Protein AF-A0A1J4TTZ3-F1 (afdb_monomer_lite)

Foldseek 3Di:
DPDPPPVVVPFQDQPLNVQCVPVNPVSSVVVVVLLVVLLVLLVCCLPPDDPVCNVVSVVLNVLSVVLNVCSNGGRDDPVSVVSVVVSVVVSVVVVVVVVVDPPPD

pLDDT: mean 80.83, std 16.26, range [39.72, 95.69]

Sequence (105 aa):
MFYQHDIYLDKAHSSILEVFATTGIIGLSIYLCIIIYVLRRLFLLAFQTDRSQQLWYKTILLVFLLFLFHSQTNVISIAEELYFWFVIGVLANENINSKHAPLRK

InterPro domains:
  IPR051533 O-antigen ligase-like [PTHR37422] (9-93)

Structure (mmCIF, N/CA/C/O backbone):
data_AF-A0A1J4TTZ3-F1
#
_entry.id   AF-A0A1J4TTZ3-F1
#
loop_
_atom_site.group_PDB
_atom_site.id
_atom_site.type_symbol
_atom_site.label_atom_id
_atom_site.label_alt_id
_atom_site.label_comp_id
_atom_site.label_asym_id
_atom_site.label_entity_id
_atom_site.label_seq_id
_atom_site.pdbx_PDB_ins_code
_atom_site.Cartn_x
_atom_site.Cartn_y
_atom_site.Cartn_z
_atom_site.occupancy
_atom_site.B_iso_or_equiv
_atom_site.auth_seq_id
_atom_site.auth_comp_id
_atom_site.auth_asym_id
_atom_site.auth_atom_id
_atom_site.pdbx_PDB_model_num
ATOM 1 N N . MET A 1 1 ? 39.789 -16.158 -15.221 1.00 49.25 1 MET A N 1
ATOM 2 C CA . MET A 1 1 ? 39.543 -15.214 -14.105 1.00 49.25 1 MET A CA 1
ATOM 3 C C . MET A 1 1 ? 38.914 -13.970 -14.724 1.00 49.25 1 MET A C 1
ATOM 5 O O . MET A 1 1 ? 39.419 -13.597 -15.770 1.00 49.25 1 MET A O 1
ATOM 9 N N . PHE A 1 2 ? 37.846 -13.403 -14.139 1.00 50.28 2 PHE A N 1
ATOM 10 C CA . PHE A 1 2 ? 37.029 -12.254 -14.623 1.00 50.28 2 PHE A CA 1
ATOM 11 C C . PHE A 1 2 ? 35.730 -12.529 -15.418 1.00 50.28 2 PHE A C 1
ATOM 13 O O . PHE A 1 2 ? 35.459 -11.843 -16.388 1.00 50.28 2 PHE A O 1
ATOM 20 N N . TYR A 1 3 ? 34.873 -13.461 -14.976 1.00 49.84 3 TYR A N 1
ATOM 21 C CA . TYR A 1 3 ? 33.453 -13.494 -15.413 1.00 49.84 3 TYR A CA 1
ATOM 22 C C . TYR A 1 3 ? 32.447 -13.701 -14.266 1.00 49.84 3 TYR A C 1
ATOM 24 O O . TYR A 1 3 ? 31.273 -13.962 -14.495 1.00 49.84 3 TYR A O 1
ATOM 32 N N . GLN A 1 4 ? 32.882 -13.594 -13.007 1.00 52.59 4 GLN A N 1
ATOM 33 C CA . GLN A 1 4 ? 31.981 -13.739 -11.853 1.00 52.59 4 GLN A CA 1
ATOM 34 C C . GLN A 1 4 ? 31.412 -12.406 -11.345 1.00 52.59 4 GLN A C 1
ATOM 36 O O . GLN A 1 4 ? 30.576 -12.422 -10.448 1.00 52.59 4 GLN A O 1
ATOM 41 N N . HIS A 1 5 ? 31.836 -11.264 -11.898 1.00 50.22 5 HIS A N 1
ATOM 42 C CA . HIS A 1 5 ? 31.400 -9.944 -11.426 1.00 50.22 5 HIS A CA 1
ATOM 43 C C . HIS A 1 5 ? 30.190 -9.382 -12.189 1.00 50.22 5 HIS A C 1
ATOM 45 O O . HIS A 1 5 ? 29.366 -8.705 -11.584 1.00 50.22 5 HIS A O 1
ATOM 51 N N . ASP A 1 6 ? 30.004 -9.748 -13.461 1.00 50.19 6 ASP A N 1
ATOM 52 C CA . ASP A 1 6 ? 28.927 -9.175 -14.288 1.00 50.19 6 ASP A CA 1
ATOM 53 C C . ASP A 1 6 ? 27.551 -9.819 -14.051 1.00 50.19 6 ASP A C 1
ATOM 55 O O . ASP A 1 6 ? 26.524 -9.217 -14.342 1.00 50.19 6 ASP A O 1
ATOM 59 N N . ILE A 1 7 ? 27.494 -11.011 -13.445 1.00 52.12 7 ILE A N 1
ATOM 60 C CA . ILE A 1 7 ? 26.221 -11.698 -13.141 1.00 52.12 7 ILE A CA 1
ATOM 61 C C . ILE A 1 7 ? 25.531 -11.088 -11.905 1.00 52.12 7 ILE A C 1
ATOM 63 O O . ILE A 1 7 ? 24.315 -11.195 -11.747 1.00 52.12 7 ILE A O 1
ATOM 67 N N . TYR A 1 8 ? 26.295 -10.442 -11.018 1.00 48.62 8 TYR A N 1
ATOM 68 C CA . TYR A 1 8 ? 25.761 -9.824 -9.799 1.00 48.62 8 TYR A CA 1
ATOM 69 C C . TYR A 1 8 ? 25.242 -8.400 -10.014 1.00 48.62 8 TYR A C 1
ATOM 71 O O . TYR A 1 8 ? 24.469 -7.919 -9.187 1.00 48.62 8 TYR A O 1
ATOM 79 N N . LEU A 1 9 ? 25.618 -7.745 -11.117 1.00 49.69 9 LEU A N 1
ATOM 80 C CA . LEU A 1 9 ? 25.152 -6.394 -11.429 1.00 49.69 9 LEU A CA 1
ATOM 81 C C . LEU A 1 9 ? 23.692 -6.368 -11.917 1.00 49.69 9 LEU A C 1
ATOM 83 O O . LEU A 1 9 ? 23.025 -5.352 -11.768 1.00 49.69 9 LEU A O 1
ATOM 87 N N . ASP A 1 10 ? 23.190 -7.485 -12.452 1.00 51.47 10 ASP A N 1
ATOM 88 C CA . ASP A 1 10 ? 21.873 -7.563 -13.104 1.00 51.47 10 ASP A CA 1
ATOM 89 C C . ASP A 1 10 ? 20.752 -8.100 -12.194 1.00 51.47 10 ASP A C 1
ATOM 91 O O . ASP A 1 10 ? 19.643 -8.382 -12.635 1.00 51.47 10 ASP A O 1
ATOM 95 N N . LYS A 1 11 ? 21.032 -8.290 -10.898 1.00 52.62 11 LYS A N 1
ATOM 96 C CA . LYS A 1 11 ? 20.040 -8.809 -9.940 1.00 52.62 11 LYS A CA 1
ATOM 97 C C . LYS A 1 11 ? 19.569 -7.778 -8.922 1.00 52.62 11 LYS A C 1
ATOM 99 O O . LYS A 1 11 ? 18.526 -7.969 -8.322 1.00 52.62 11 LYS A O 1
ATOM 104 N N . ALA A 1 12 ? 20.251 -6.655 -8.737 1.00 54.38 12 ALA A N 1
ATOM 105 C CA . ALA A 1 12 ? 19.776 -5.613 -7.826 1.00 54.38 12 ALA A CA 1
ATOM 106 C C . ALA A 1 12 ? 18.755 -4.687 -8.519 1.00 54.38 12 ALA A C 1
ATOM 108 O O . ALA A 1 12 ? 18.986 -3.487 -8.649 1.00 54.38 12 ALA A O 1
ATOM 109 N N . HIS A 1 13 ? 17.639 -5.240 -9.000 1.00 62.53 13 HIS A N 1
ATOM 110 C CA . HIS A 1 13 ? 16.548 -4.435 -9.551 1.00 62.53 13 HIS A CA 1
ATOM 111 C C . HIS A 1 13 ? 15.624 -3.994 -8.417 1.00 62.53 13 HIS A C 1
ATOM 113 O O . HIS A 1 13 ? 14.979 -4.806 -7.761 1.00 62.53 13 HIS A O 1
ATOM 119 N N . SER A 1 14 ? 15.580 -2.687 -8.166 1.00 75.06 14 SER A N 1
ATOM 120 C CA . SER A 1 14 ? 14.542 -2.073 -7.336 1.00 75.06 14 SER A CA 1
ATOM 121 C C . SER A 1 14 ? 13.186 -2.285 -8.012 1.00 75.06 14 SER A C 1
ATOM 123 O O . SER A 1 14 ? 13.055 -2.044 -9.211 1.00 75.06 14 SER A O 1
ATOM 125 N N . SER A 1 15 ? 12.152 -2.646 -7.251 1.00 81.31 15 SER A N 1
ATOM 126 C CA . SER A 1 15 ? 10.790 -2.803 -7.805 1.00 81.31 15 SER A CA 1
ATOM 127 C C . SER A 1 15 ? 10.265 -1.545 -8.497 1.00 81.31 15 SER A C 1
ATOM 129 O O . SER A 1 15 ? 9.532 -1.633 -9.477 1.00 81.31 15 SER A O 1
ATOM 131 N N . ILE A 1 16 ? 10.647 -0.354 -8.029 1.00 84.38 16 ILE A N 1
ATOM 132 C CA . ILE A 1 16 ? 10.271 0.900 -8.694 1.00 84.38 16 ILE A CA 1
ATOM 133 C C . ILE A 1 16 ? 10.922 0.981 -10.078 1.00 84.38 16 ILE A C 1
ATOM 135 O O . ILE A 1 16 ? 10.260 1.349 -11.051 1.00 84.38 16 ILE A O 1
ATOM 139 N N . LEU A 1 17 ? 12.208 0.632 -10.165 1.00 84.19 17 LEU A N 1
ATOM 140 C CA . LEU A 1 17 ? 12.947 0.630 -11.423 1.00 84.19 17 LEU A CA 1
ATOM 141 C C . LEU A 1 17 ? 12.420 -0.447 -12.377 1.00 84.19 17 LEU A C 1
ATOM 143 O O . LEU A 1 17 ? 12.285 -0.187 -13.568 1.00 84.19 17 LEU A O 1
ATOM 147 N N . GLU A 1 18 ? 12.063 -1.616 -11.852 1.00 84.31 18 GLU A N 1
ATOM 148 C CA . GLU A 1 18 ? 11.483 -2.716 -12.617 1.00 84.31 18 GLU A CA 1
ATOM 149 C C . GLU A 1 18 ? 10.122 -2.336 -13.207 1.00 84.31 18 GLU A C 1
ATOM 151 O O . GLU A 1 18 ? 9.909 -2.478 -14.412 1.00 84.31 18 GLU A O 1
ATOM 156 N N . VAL A 1 19 ? 9.215 -1.770 -12.404 1.00 86.62 19 VAL A N 1
ATOM 157 C CA . VAL A 1 19 ? 7.919 -1.279 -12.897 1.00 86.62 19 VAL A CA 1
ATOM 158 C C . VAL A 1 19 ? 8.130 -0.185 -13.943 1.00 86.62 19 VAL A C 1
ATOM 160 O O . VAL A 1 19 ? 7.470 -0.194 -14.982 1.00 86.62 19 VAL A O 1
ATOM 163 N N . PHE A 1 20 ? 9.075 0.732 -13.720 1.00 86.88 20 PHE A N 1
ATOM 164 C CA . PHE A 1 20 ? 9.399 1.771 -14.694 1.00 86.88 20 PHE A CA 1
ATOM 165 C C . PHE A 1 20 ? 9.933 1.196 -16.013 1.00 86.88 20 PHE A C 1
ATOM 167 O O . PHE A 1 20 ? 9.490 1.617 -17.079 1.00 86.88 20 PHE A O 1
ATOM 174 N N . ALA A 1 21 ? 10.841 0.222 -15.961 1.00 86.25 21 ALA A N 1
ATOM 175 C CA . ALA A 1 21 ? 11.428 -0.396 -17.145 1.00 86.25 21 ALA A CA 1
ATOM 176 C C . ALA A 1 21 ? 10.412 -1.243 -17.931 1.00 86.25 21 ALA A C 1
ATOM 178 O O . ALA A 1 21 ? 10.435 -1.248 -19.160 1.00 86.25 21 ALA A O 1
ATOM 179 N N . THR A 1 22 ? 9.508 -1.936 -17.235 1.00 89.31 22 THR A N 1
ATOM 180 C CA . THR A 1 22 ? 8.543 -2.869 -17.844 1.00 89.31 22 THR A CA 1
ATOM 181 C C . THR A 1 22 ? 7.273 -2.187 -18.349 1.00 89.31 22 THR A C 1
ATOM 183 O O . THR A 1 22 ? 6.760 -2.541 -19.408 1.00 89.31 22 THR A O 1
ATOM 186 N N . THR A 1 23 ? 6.754 -1.203 -17.611 1.00 90.75 23 THR A N 1
ATOM 187 C CA . THR A 1 23 ? 5.455 -0.561 -17.896 1.00 90.75 23 THR A CA 1
ATOM 188 C C . THR A 1 23 ? 5.569 0.914 -18.280 1.00 90.75 23 THR A C 1
ATOM 190 O O . THR A 1 23 ? 4.577 1.548 -18.656 1.00 90.75 23 THR A O 1
ATOM 193 N N . GLY A 1 24 ? 6.774 1.479 -18.200 1.00 91.88 24 GLY A N 1
ATOM 194 C CA . GLY A 1 24 ? 7.025 2.888 -18.454 1.00 91.88 24 GLY A CA 1
ATOM 195 C C . GLY A 1 24 ? 6.443 3.806 -17.381 1.00 91.88 24 GLY A C 1
ATOM 196 O O . GLY A 1 24 ? 6.042 3.409 -16.285 1.00 91.88 24 GLY A O 1
ATOM 197 N N . ILE A 1 25 ? 6.367 5.089 -17.729 1.00 93.44 25 ILE A N 1
ATOM 198 C CA . ILE A 1 25 ? 5.917 6.143 -16.816 1.00 93.44 25 ILE A CA 1
ATOM 199 C C . ILE A 1 25 ? 4.459 5.973 -16.371 1.00 93.44 25 ILE A C 1
ATOM 201 O O . ILE A 1 25 ? 4.112 6.350 -15.253 1.00 93.44 25 ILE A O 1
ATOM 205 N N . ILE A 1 26 ? 3.601 5.393 -17.216 1.00 94.75 26 ILE A N 1
ATOM 206 C CA . ILE A 1 26 ? 2.173 5.228 -16.922 1.00 94.75 26 ILE A CA 1
ATOM 207 C C . ILE A 1 26 ? 1.986 4.192 -15.813 1.00 94.75 26 ILE A C 1
ATOM 209 O O . ILE A 1 26 ? 1.328 4.484 -14.814 1.00 94.75 26 ILE A O 1
ATOM 213 N N . GLY A 1 27 ? 2.584 3.006 -15.953 1.00 91.31 27 GLY A N 1
ATOM 214 C CA . GLY A 1 27 ? 2.451 1.968 -14.934 1.00 91.31 27 GLY A CA 1
ATOM 215 C C . GLY A 1 27 ? 3.169 2.334 -13.637 1.00 91.31 27 GLY A C 1
ATOM 216 O O . GLY A 1 27 ? 2.596 2.132 -12.567 1.00 91.31 27 GLY A O 1
ATOM 217 N N . LEU A 1 28 ? 4.321 3.013 -13.710 1.00 90.75 28 LEU A N 1
ATOM 218 C CA . LEU A 1 28 ? 4.953 3.600 -12.524 1.00 90.75 28 LEU A CA 1
ATOM 219 C C . LEU A 1 28 ? 4.010 4.578 -11.804 1.00 90.75 28 LEU A C 1
ATOM 221 O O . LEU A 1 28 ? 3.875 4.528 -10.583 1.00 90.75 28 LEU A O 1
ATOM 225 N N . SER A 1 29 ? 3.328 5.449 -12.551 1.00 94.88 29 SER A N 1
ATOM 226 C CA . SER A 1 29 ? 2.395 6.423 -11.972 1.00 94.88 29 SER A CA 1
ATOM 227 C C . SER A 1 29 ? 1.231 5.732 -11.256 1.00 94.88 29 SER A C 1
ATOM 229 O O . SER A 1 29 ? 0.903 6.090 -10.126 1.00 94.88 29 SER A O 1
ATOM 231 N N . ILE A 1 30 ? 0.643 4.700 -11.873 1.00 94.94 30 ILE A N 1
ATOM 232 C CA . ILE A 1 30 ? -0.430 3.896 -11.265 1.00 94.94 30 ILE A CA 1
ATOM 233 C C . ILE A 1 30 ? 0.075 3.191 -10.001 1.00 94.94 30 ILE A C 1
ATOM 235 O O . ILE A 1 30 ? -0.586 3.244 -8.962 1.00 94.94 30 ILE A O 1
ATOM 239 N N . TYR A 1 31 ? 1.257 2.577 -10.064 1.00 90.94 31 TYR A N 1
ATOM 240 C CA . TYR A 1 31 ? 1.879 1.890 -8.935 1.00 90.94 31 TYR A CA 1
ATOM 241 C C . TYR A 1 31 ? 2.092 2.829 -7.739 1.00 90.94 31 TYR A C 1
ATOM 243 O O . TYR A 1 31 ? 1.669 2.526 -6.620 1.00 90.94 31 TYR A O 1
ATOM 251 N N . LEU A 1 32 ? 2.649 4.020 -7.979 1.00 93.56 32 LEU A N 1
ATOM 252 C CA . LEU A 1 32 ? 2.829 5.040 -6.946 1.00 93.56 32 LEU A CA 1
ATOM 253 C C . LEU A 1 32 ? 1.489 5.525 -6.377 1.00 93.56 32 LEU A C 1
ATOM 255 O O . LEU A 1 32 ? 1.365 5.667 -5.160 1.00 93.56 32 LEU A O 1
ATOM 259 N N . CYS A 1 33 ? 0.465 5.728 -7.211 1.00 95.69 33 CYS A N 1
ATOM 260 C CA . CYS A 1 33 ? -0.875 6.080 -6.737 1.00 95.69 33 CYS A CA 1
ATOM 261 C C . CYS A 1 33 ? -1.453 5.017 -5.790 1.00 95.69 33 CYS A C 1
ATOM 263 O O . CYS A 1 33 ? -2.036 5.377 -4.763 1.00 95.69 33 CYS A O 1
ATOM 265 N N . ILE A 1 34 ? -1.270 3.727 -6.095 1.00 94.06 34 ILE A N 1
ATOM 266 C CA . ILE A 1 34 ? -1.719 2.628 -5.230 1.00 94.06 34 ILE A CA 1
ATOM 267 C C . ILE A 1 34 ? -0.959 2.652 -3.901 1.00 94.06 34 ILE A C 1
ATOM 269 O O . ILE A 1 34 ? -1.594 2.629 -2.846 1.00 94.06 34 ILE A O 1
ATOM 273 N N . ILE A 1 35 ? 0.373 2.769 -3.925 1.00 94.19 35 ILE A N 1
ATOM 274 C CA . ILE A 1 35 ? 1.186 2.848 -2.700 1.00 94.19 35 ILE A CA 1
ATOM 275 C C . ILE A 1 35 ? 0.746 4.023 -1.824 1.00 94.19 35 ILE A C 1
ATOM 277 O O . ILE A 1 35 ? 0.512 3.850 -0.627 1.00 94.19 35 ILE A O 1
ATOM 281 N N . ILE A 1 36 ? 0.593 5.213 -2.408 1.00 95.56 36 ILE A N 1
ATOM 282 C CA . ILE A 1 36 ? 0.178 6.420 -1.682 1.00 95.56 36 ILE A CA 1
ATOM 283 C C . ILE A 1 36 ? -1.215 6.230 -1.073 1.00 95.56 36 ILE A C 1
ATOM 285 O O . ILE A 1 36 ? -1.438 6.591 0.085 1.00 95.56 36 ILE A O 1
ATOM 289 N N . TYR A 1 37 ? -2.153 5.643 -1.823 1.00 94.94 37 TYR A N 1
ATOM 290 C CA . TYR A 1 37 ? -3.491 5.332 -1.322 1.00 94.94 37 TYR A CA 1
ATOM 291 C C . TYR A 1 37 ? -3.439 4.381 -0.118 1.00 94.94 37 TYR A C 1
ATOM 293 O O . TYR A 1 37 ? -4.044 4.673 0.918 1.00 94.94 37 TYR A O 1
ATOM 301 N N . VAL A 1 38 ? -2.690 3.279 -0.234 1.00 94.94 38 VAL A N 1
ATOM 302 C CA . VAL A 1 38 ? -2.531 2.272 0.824 1.00 94.94 38 VAL A CA 1
ATOM 303 C C . VAL A 1 38 ? -1.906 2.893 2.072 1.00 94.94 38 VAL A C 1
ATOM 305 O O . VAL A 1 38 ? -2.474 2.769 3.158 1.00 94.94 38 VAL A O 1
ATOM 308 N N . LEU A 1 39 ? -0.800 3.632 1.923 1.00 95.56 39 LEU A N 1
ATOM 309 C CA . LEU A 1 39 ? -0.123 4.309 3.033 1.00 95.56 39 LEU A CA 1
ATOM 310 C C . LEU A 1 39 ? -1.053 5.284 3.746 1.00 95.56 39 LEU A C 1
ATOM 312 O O . LEU A 1 39 ? -1.169 5.247 4.969 1.00 95.56 39 LEU A O 1
ATOM 316 N N . ARG A 1 40 ? -1.760 6.130 2.991 1.00 95.00 40 ARG A N 1
ATOM 317 C CA . ARG A 1 40 ? -2.692 7.099 3.568 1.00 95.00 40 ARG A CA 1
ATOM 318 C C . ARG A 1 40 ? -3.813 6.403 4.337 1.00 95.00 40 ARG A C 1
ATOM 320 O O . ARG A 1 40 ? -4.156 6.846 5.430 1.00 95.00 40 A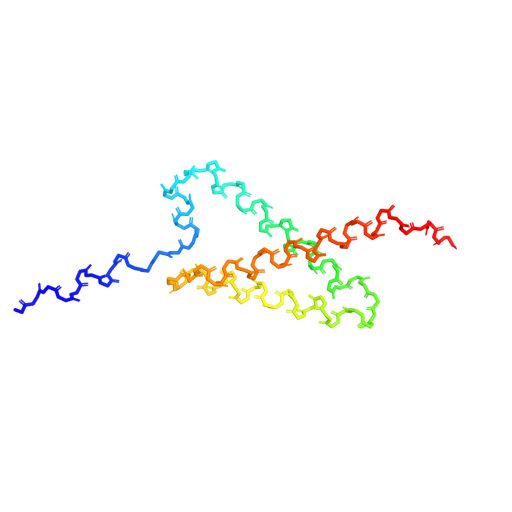RG A O 1
ATOM 327 N N . ARG A 1 41 ? -4.402 5.330 3.796 1.00 93.19 41 ARG A N 1
ATOM 328 C CA . ARG A 1 41 ? -5.490 4.602 4.472 1.00 93.19 41 ARG A CA 1
ATOM 329 C C . ARG A 1 41 ? -5.003 3.870 5.718 1.00 93.19 41 ARG A C 1
ATOM 331 O O . ARG A 1 41 ? -5.638 4.011 6.759 1.00 93.19 41 ARG A O 1
ATOM 338 N N . LEU A 1 42 ? -3.876 3.164 5.644 1.00 93.31 42 LEU A N 1
ATOM 339 C CA . LEU A 1 42 ? -3.283 2.507 6.810 1.00 93.31 42 LEU A CA 1
ATOM 340 C C . LEU A 1 42 ? -2.902 3.506 7.896 1.00 93.31 42 LEU A C 1
ATOM 342 O O . LEU A 1 42 ? -3.160 3.245 9.064 1.00 93.31 42 LEU A O 1
ATOM 346 N N . PHE A 1 43 ? -2.344 4.660 7.528 1.00 94.31 43 PHE A N 1
ATOM 347 C CA . PHE A 1 43 ? -2.023 5.710 8.488 1.00 94.31 43 PHE A CA 1
ATOM 348 C C . PHE A 1 43 ? -3.282 6.206 9.210 1.00 94.31 43 PHE A C 1
ATOM 350 O O . PHE A 1 43 ? -3.305 6.276 10.435 1.00 94.31 43 PHE A O 1
ATOM 357 N N . LEU A 1 44 ? -4.369 6.477 8.481 1.00 91.88 44 LEU A N 1
ATOM 358 C CA . LEU A 1 44 ? -5.636 6.869 9.106 1.00 91.88 44 LEU A CA 1
ATOM 359 C C . LEU A 1 44 ? -6.144 5.789 10.074 1.00 91.88 44 LEU A C 1
ATOM 361 O O . LEU A 1 44 ? -6.436 6.104 11.222 1.00 91.88 44 LEU A O 1
ATOM 365 N N . LEU A 1 45 ? -6.167 4.517 9.668 1.00 90.88 45 LEU A N 1
ATOM 366 C CA . LEU A 1 45 ? -6.606 3.411 10.534 1.00 90.88 45 LEU A CA 1
ATOM 367 C C . LEU A 1 45 ? -5.682 3.201 11.749 1.00 90.88 45 LEU A C 1
ATOM 369 O O . LEU A 1 45 ? -6.145 2.924 12.852 1.00 90.88 45 LEU A O 1
ATOM 373 N N . ALA A 1 46 ? -4.374 3.387 11.583 1.00 91.69 46 ALA A N 1
ATOM 374 C CA . ALA A 1 46 ? -3.384 3.239 12.648 1.00 91.69 46 ALA A CA 1
ATOM 375 C C . ALA A 1 46 ? -3.449 4.351 13.709 1.00 91.69 46 ALA A C 1
ATOM 377 O O . ALA A 1 46 ? -2.964 4.161 14.829 1.00 91.69 46 ALA A O 1
ATOM 378 N N . PHE A 1 47 ? -4.027 5.511 13.393 1.00 90.88 47 PHE A N 1
ATOM 379 C CA . PHE A 1 47 ? -4.061 6.660 14.304 1.00 90.88 47 PHE A CA 1
ATOM 380 C C . PHE A 1 47 ? -5.465 7.131 14.694 1.00 90.88 47 PHE A C 1
ATOM 382 O O . PHE A 1 47 ? -5.578 7.838 15.692 1.00 90.88 47 PHE A O 1
ATOM 389 N N . GLN A 1 48 ? -6.513 6.733 13.970 1.00 88.06 48 GLN A N 1
ATOM 390 C CA . GLN A 1 48 ? -7.888 7.198 14.200 1.00 88.06 48 GLN A CA 1
ATOM 391 C C . GLN A 1 48 ? -8.855 6.097 14.655 1.00 88.06 48 GLN A C 1
ATOM 393 O O . GLN A 1 48 ? -9.968 6.415 15.062 1.00 88.06 48 GLN A O 1
ATOM 398 N N . THR A 1 49 ? -8.455 4.823 14.617 1.00 85.69 49 THR A N 1
ATOM 399 C CA . THR A 1 49 ? -9.273 3.715 15.133 1.00 85.69 49 THR A CA 1
ATOM 400 C C . THR A 1 49 ? -9.158 3.581 16.657 1.00 85.69 49 THR A C 1
ATOM 402 O O . THR A 1 49 ? -8.161 3.987 17.260 1.00 85.69 49 THR A O 1
ATOM 405 N N . ASP A 1 50 ? -10.166 2.960 17.277 1.00 85.00 50 ASP A N 1
ATOM 406 C CA . ASP A 1 50 ? -10.171 2.556 18.682 1.00 85.00 50 ASP A CA 1
ATOM 407 C C . ASP A 1 50 ? -8.867 1.873 19.120 1.00 85.00 50 ASP A C 1
ATOM 409 O O . ASP A 1 50 ? -8.281 1.054 18.401 1.00 85.00 50 ASP A O 1
ATOM 413 N N . ARG A 1 51 ? -8.453 2.147 20.367 1.00 79.81 51 ARG A N 1
ATOM 414 C CA . ARG A 1 51 ? -7.204 1.638 20.972 1.00 79.81 51 ARG A CA 1
ATOM 415 C C . ARG A 1 51 ? -6.996 0.133 20.794 1.00 79.81 51 ARG A C 1
ATOM 417 O O . ARG A 1 51 ? -5.856 -0.297 20.652 1.00 79.81 51 ARG A O 1
ATOM 424 N N . SER A 1 52 ? -8.074 -0.653 20.805 1.00 81.44 52 SER A N 1
ATOM 425 C CA . SER A 1 52 ? -8.005 -2.112 20.677 1.00 81.44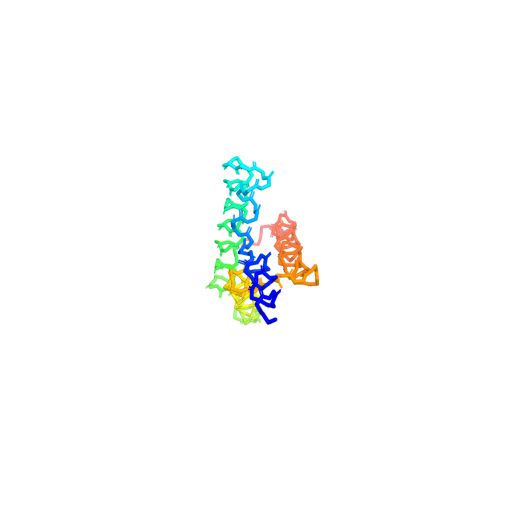 52 SER A CA 1
ATOM 426 C C . SER A 1 52 ? -7.478 -2.563 19.310 1.00 81.44 52 SER A C 1
ATOM 428 O O . SER A 1 52 ? -6.637 -3.456 19.262 1.00 81.44 52 SER A O 1
ATOM 430 N N . GLN A 1 53 ? -7.897 -1.927 18.211 1.00 84.88 53 GLN A N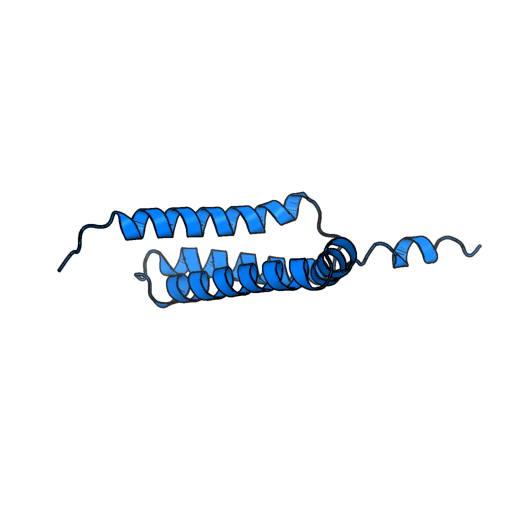 1
ATOM 431 C CA . GLN A 1 53 ? -7.423 -2.286 16.866 1.00 84.88 53 GLN A CA 1
ATOM 432 C C . GLN A 1 53 ? -6.246 -1.429 16.394 1.00 84.88 53 GLN A C 1
ATOM 434 O O . GLN A 1 53 ? -5.596 -1.741 15.397 1.00 84.88 53 GLN A O 1
ATOM 439 N N . GLN A 1 54 ? -5.927 -0.363 17.124 1.00 87.38 54 GLN A N 1
ATOM 440 C CA . GLN A 1 54 ? -4.837 0.535 16.776 1.00 87.38 54 GLN A CA 1
ATOM 441 C C . GLN A 1 54 ? -3.487 -0.191 16.650 1.00 87.38 54 GLN A C 1
ATOM 443 O O . GLN A 1 54 ? -2.708 0.106 15.745 1.00 87.38 54 GLN A O 1
ATOM 448 N N . LEU A 1 55 ? -3.206 -1.150 17.542 1.00 91.56 55 LEU A N 1
ATOM 449 C CA . LEU A 1 55 ? -1.964 -1.927 17.497 1.00 91.56 55 LEU A CA 1
ATOM 450 C C . LEU A 1 55 ? -1.880 -2.778 16.223 1.00 91.56 55 LEU A C 1
ATOM 452 O O . LEU A 1 55 ? -0.842 -2.784 15.571 1.00 91.56 55 LEU A O 1
ATOM 456 N N . TRP A 1 56 ? -2.986 -3.418 15.833 1.00 92.12 56 TRP A N 1
ATOM 457 C CA . TRP A 1 56 ? -3.076 -4.228 14.617 1.00 92.12 56 TR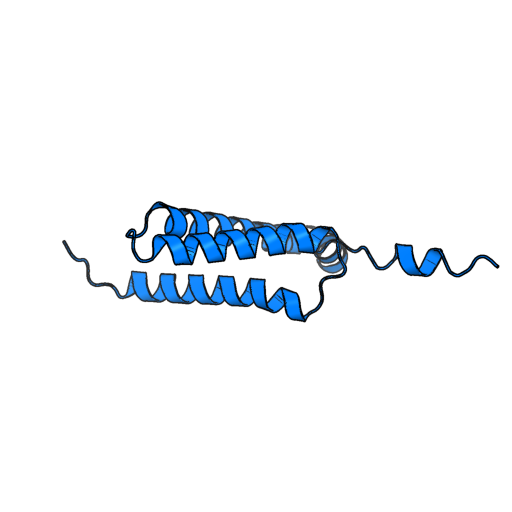P A CA 1
ATOM 458 C C . TRP A 1 56 ? -2.730 -3.416 13.363 1.00 92.12 56 TRP A C 1
ATOM 460 O O . TRP A 1 56 ? -1.825 -3.783 12.613 1.00 92.12 56 TRP A O 1
ATOM 470 N N . TYR A 1 57 ? -3.366 -2.256 13.177 1.00 93.62 57 TYR A N 1
ATOM 471 C CA . TYR A 1 57 ? -3.093 -1.398 12.019 1.00 93.62 57 TYR A CA 1
ATOM 472 C C . TYR A 1 57 ? -1.685 -0.795 12.035 1.00 93.62 57 TYR A C 1
ATOM 474 O O . TYR A 1 57 ? -1.079 -0.644 10.975 1.00 93.62 57 TYR A O 1
ATOM 482 N N . LYS A 1 58 ? -1.126 -0.496 13.216 1.00 93.75 58 LYS A N 1
ATOM 483 C CA . LYS A 1 58 ? 0.274 -0.060 13.345 1.00 93.75 58 LYS A CA 1
ATOM 484 C C . LYS A 1 58 ? 1.255 -1.153 12.931 1.00 93.75 58 LYS A C 1
ATOM 486 O O . LYS A 1 58 ? 2.222 -0.850 12.238 1.00 93.75 58 LYS A O 1
ATOM 491 N N . THR A 1 59 ? 0.999 -2.406 13.307 1.00 94.81 59 THR A N 1
ATOM 492 C CA . THR A 1 59 ? 1.824 -3.544 12.883 1.00 94.81 59 THR A CA 1
ATOM 493 C C . THR A 1 59 ? 1.763 -3.730 11.371 1.00 94.81 59 THR A C 1
ATOM 495 O O . THR A 1 59 ? 2.808 -3.855 10.742 1.00 94.81 59 THR A O 1
ATOM 498 N N . ILE A 1 60 ? 0.571 -3.672 10.768 1.00 95.19 60 ILE A N 1
ATOM 499 C CA . ILE A 1 60 ? 0.423 -3.764 9.306 1.00 95.19 60 ILE A CA 1
ATOM 500 C C . ILE A 1 60 ? 1.157 -2.618 8.604 1.00 95.19 60 ILE A C 1
ATOM 502 O O . ILE A 1 60 ? 1.873 -2.855 7.635 1.00 95.19 60 ILE A O 1
ATOM 506 N N . LEU A 1 61 ? 1.022 -1.385 9.101 1.00 94.94 61 LEU A N 1
ATOM 507 C CA . LEU A 1 61 ? 1.737 -0.232 8.559 1.00 94.94 61 LEU A CA 1
ATOM 508 C C . LEU A 1 61 ? 3.256 -0.425 8.634 1.00 94.94 61 LEU A C 1
ATOM 510 O O . LEU A 1 61 ? 3.948 -0.159 7.655 1.00 94.94 61 LEU A O 1
ATOM 514 N N . LEU A 1 62 ? 3.772 -0.920 9.762 1.00 95.00 62 LEU A N 1
ATOM 515 C CA . LEU A 1 62 ? 5.194 -1.213 9.919 1.00 95.00 62 LEU A CA 1
ATOM 516 C C . LEU A 1 62 ? 5.662 -2.289 8.930 1.00 95.00 62 LEU A C 1
ATOM 518 O O . LEU A 1 62 ? 6.673 -2.088 8.264 1.00 95.00 62 LEU A O 1
ATOM 522 N N . VAL A 1 63 ? 4.920 -3.393 8.794 1.00 94.00 63 VAL A N 1
ATOM 523 C CA . VAL A 1 63 ? 5.225 -4.468 7.833 1.00 94.00 63 VAL A CA 1
ATOM 524 C C . VAL A 1 63 ? 5.231 -3.933 6.402 1.00 94.00 63 VAL A C 1
ATOM 526 O O . VAL A 1 63 ? 6.149 -4.231 5.646 1.00 94.00 63 VAL A O 1
ATOM 529 N N . PHE A 1 64 ? 4.254 -3.100 6.039 1.00 94.38 64 PHE A N 1
ATOM 530 C CA . PHE A 1 64 ? 4.180 -2.520 4.702 1.00 94.38 64 PHE A CA 1
ATOM 531 C C . PHE A 1 64 ? 5.332 -1.549 4.419 1.00 94.38 64 PHE A C 1
ATOM 533 O O . PHE A 1 64 ? 5.891 -1.563 3.328 1.00 94.38 64 PHE A O 1
ATOM 540 N N . LEU A 1 65 ? 5.737 -0.737 5.401 1.00 93.81 65 LEU A N 1
ATOM 541 C CA . LEU A 1 65 ? 6.914 0.124 5.269 1.00 93.81 65 LEU A CA 1
ATOM 542 C C . LEU A 1 65 ? 8.195 -0.701 5.114 1.00 93.81 65 LEU A C 1
ATOM 544 O O . LEU A 1 65 ? 8.992 -0.412 4.227 1.00 93.81 65 LEU A O 1
ATOM 548 N N . LEU A 1 66 ? 8.379 -1.740 5.934 1.00 91.50 66 LEU A N 1
ATOM 549 C CA . LEU A 1 66 ? 9.521 -2.650 5.819 1.00 91.50 66 LEU A CA 1
ATOM 550 C C . LEU A 1 66 ? 9.565 -3.317 4.444 1.00 91.50 66 LEU A C 1
ATOM 552 O O . LEU A 1 66 ? 10.631 -3.343 3.837 1.00 91.50 66 LEU A O 1
ATOM 556 N N . PHE A 1 67 ? 8.417 -3.771 3.933 1.00 90.31 67 PHE A N 1
ATOM 557 C CA . PHE A 1 67 ? 8.287 -4.269 2.566 1.00 90.31 67 PHE A CA 1
ATOM 558 C C . PHE A 1 67 ? 8.748 -3.218 1.550 1.00 90.31 67 PHE A C 1
ATOM 560 O O . PHE A 1 67 ? 9.655 -3.503 0.782 1.00 90.31 67 PHE A O 1
ATOM 567 N N . LEU A 1 68 ? 8.212 -1.992 1.587 1.00 90.12 68 LEU A N 1
ATOM 568 C CA . LEU A 1 68 ? 8.562 -0.941 0.622 1.00 90.12 68 LEU A CA 1
ATOM 569 C C . LEU A 1 68 ? 10.050 -0.578 0.625 1.00 90.12 68 LEU A C 1
ATOM 571 O O . LEU A 1 68 ? 10.592 -0.269 -0.432 1.00 90.12 68 LEU A O 1
ATOM 575 N N . PHE A 1 69 ? 10.703 -0.580 1.791 1.00 88.44 69 PHE A N 1
ATOM 576 C CA . PHE A 1 69 ? 12.141 -0.320 1.881 1.00 88.44 69 PHE A CA 1
ATOM 577 C C . PHE A 1 69 ? 12.964 -1.516 1.401 1.00 88.44 69 PHE A C 1
ATOM 579 O O . PHE A 1 69 ? 13.917 -1.332 0.645 1.00 88.44 69 PHE A O 1
ATOM 586 N N . HIS A 1 70 ? 12.589 -2.731 1.808 1.00 85.69 70 HIS A N 1
ATOM 587 C CA . HIS A 1 70 ? 13.277 -3.952 1.393 1.00 85.69 70 HIS A CA 1
ATOM 588 C C . HIS A 1 70 ? 13.175 -4.175 -0.119 1.00 85.69 70 HIS A C 1
ATOM 590 O O . HIS A 1 70 ? 14.150 -4.549 -0.767 1.00 85.69 70 HIS A O 1
ATOM 596 N N . SER A 1 71 ? 12.026 -3.827 -0.697 1.00 83.00 71 SER A N 1
ATOM 597 C CA . SER A 1 71 ? 11.723 -3.975 -2.116 1.00 83.00 71 SER A CA 1
ATOM 598 C C . SER A 1 71 ? 12.574 -3.078 -3.031 1.00 83.00 71 SER A C 1
ATOM 600 O O . SER A 1 71 ? 12.526 -3.213 -4.256 1.00 83.00 71 SER A O 1
ATOM 602 N N . GLN A 1 72 ? 13.345 -2.137 -2.472 1.00 81.88 72 GLN A N 1
ATOM 603 C CA . GLN A 1 72 ? 14.281 -1.309 -3.242 1.00 81.88 72 GLN A CA 1
ATOM 604 C C . GLN A 1 72 ? 15.702 -1.869 -3.266 1.00 81.88 72 GLN A C 1
ATOM 606 O O . GLN A 1 72 ? 16.460 -1.532 -4.170 1.00 81.88 72 GLN A O 1
ATOM 611 N N . THR A 1 73 ? 16.089 -2.660 -2.265 1.00 74.38 73 THR A N 1
ATOM 612 C CA . THR A 1 73 ? 17.491 -3.035 -2.036 1.00 74.38 73 THR A CA 1
ATOM 613 C C . THR A 1 73 ? 17.801 -4.487 -2.368 1.00 74.38 73 THR A C 1
ATOM 615 O O . THR A 1 73 ? 18.974 -4.857 -2.379 1.00 74.38 73 THR A O 1
ATOM 618 N N . ASN A 1 74 ? 16.787 -5.310 -2.637 1.00 65.56 74 ASN A N 1
ATOM 619 C CA . ASN A 1 74 ? 16.944 -6.745 -2.832 1.00 65.56 74 ASN A CA 1
ATOM 620 C C . ASN A 1 74 ? 16.128 -7.244 -4.031 1.00 65.56 74 ASN A C 1
ATOM 622 O O . ASN A 1 74 ? 15.114 -6.637 -4.373 1.00 65.56 74 ASN A O 1
ATOM 626 N N . VAL A 1 75 ? 16.544 -8.371 -4.632 1.00 64.31 75 VAL A N 1
ATOM 627 C CA . VAL A 1 75 ? 15.671 -9.120 -5.555 1.00 64.31 75 VAL A CA 1
ATOM 628 C C . VAL A 1 75 ? 14.458 -9.540 -4.741 1.00 64.31 75 VAL A C 1
ATOM 630 O O . VAL A 1 75 ? 14.557 -10.424 -3.888 1.00 64.31 75 VAL A O 1
ATOM 633 N N . ILE A 1 76 ? 13.325 -8.907 -4.991 1.00 62.62 76 ILE A N 1
ATOM 634 C CA . ILE A 1 76 ? 12.070 -9.293 -4.362 1.00 62.62 76 ILE A CA 1
ATOM 635 C C . ILE A 1 76 ? 11.740 -10.694 -4.851 1.00 62.62 76 ILE A C 1
ATOM 637 O O . ILE A 1 76 ? 11.637 -10.956 -6.049 1.00 62.62 76 ILE A O 1
ATOM 641 N N . SER A 1 77 ? 11.579 -11.618 -3.914 1.00 62.00 77 SER A N 1
ATOM 642 C CA . SER A 1 77 ? 10.979 -12.907 -4.230 1.00 62.00 77 SER A CA 1
ATOM 643 C C . SER A 1 77 ? 9.485 -12.711 -4.480 1.00 62.00 77 SER A C 1
ATOM 645 O O . SER A 1 77 ? 8.841 -11.955 -3.760 1.00 62.00 77 SER A O 1
ATOM 647 N N . ILE A 1 78 ? 8.892 -13.467 -5.408 1.00 66.56 78 ILE A N 1
ATOM 648 C CA . ILE A 1 78 ? 7.426 -13.564 -5.597 1.00 66.56 78 ILE A CA 1
ATOM 649 C C . ILE A 1 78 ? 6.681 -13.750 -4.256 1.00 66.56 78 ILE A C 1
ATOM 651 O O . ILE A 1 78 ? 5.550 -13.301 -4.089 1.00 66.56 78 ILE A O 1
ATOM 655 N N . ALA A 1 79 ? 7.325 -14.374 -3.264 1.00 70.75 79 ALA A N 1
ATOM 656 C CA . ALA A 1 79 ? 6.774 -14.537 -1.922 1.00 70.75 79 ALA A CA 1
ATOM 657 C C . ALA A 1 79 ? 6.536 -13.210 -1.170 1.00 70.75 79 ALA A C 1
ATOM 659 O O . ALA A 1 79 ? 5.646 -13.144 -0.328 1.00 70.75 79 ALA A O 1
ATOM 660 N N . GLU A 1 80 ? 7.300 -12.157 -1.450 1.00 72.81 80 GLU A N 1
ATOM 661 C CA . GLU A 1 80 ? 7.174 -10.855 -0.789 1.00 72.81 80 GLU A CA 1
ATOM 662 C C . GLU A 1 80 ? 6.043 -10.004 -1.379 1.00 72.81 80 GLU A C 1
ATOM 664 O O . GLU A 1 80 ? 5.427 -9.221 -0.654 1.00 72.81 80 GLU A O 1
ATOM 669 N N . GLU A 1 81 ? 5.676 -10.211 -2.648 1.00 82.00 81 GLU A N 1
ATOM 670 C CA . GLU A 1 81 ? 4.477 -9.587 -3.229 1.00 82.00 81 GLU A CA 1
ATOM 671 C C . GLU A 1 81 ? 3.197 -9.991 -2.483 1.00 82.00 81 GLU A C 1
ATOM 673 O O . GLU A 1 81 ? 2.221 -9.238 -2.451 1.00 82.00 81 GLU A O 1
ATOM 678 N N . LEU A 1 82 ? 3.198 -11.145 -1.805 1.00 86.94 82 LEU A N 1
ATOM 679 C CA . LEU A 1 82 ? 2.082 -11.562 -0.957 1.00 86.94 82 LEU A CA 1
ATOM 680 C C . LEU A 1 82 ? 1.809 -10.560 0.170 1.00 86.94 82 LEU A C 1
ATOM 682 O O . LEU A 1 82 ? 0.649 -10.382 0.535 1.00 86.94 82 LEU A O 1
ATOM 686 N N . TYR A 1 83 ? 2.828 -9.866 0.692 1.00 88.50 83 TYR A N 1
ATOM 687 C CA . TYR A 1 83 ? 2.624 -8.823 1.701 1.00 88.50 83 TYR A CA 1
ATOM 688 C C . TYR A 1 83 ? 1.850 -7.635 1.128 1.00 88.50 83 TYR A C 1
ATOM 690 O O . TYR A 1 83 ? 0.946 -7.114 1.783 1.00 88.50 83 TYR A O 1
ATOM 698 N N . PHE A 1 84 ? 2.154 -7.238 -0.109 1.00 88.94 84 PHE A N 1
ATOM 699 C CA . PHE A 1 84 ? 1.440 -6.171 -0.804 1.00 88.94 84 PHE A CA 1
ATOM 700 C C . PHE A 1 84 ? -0.038 -6.533 -1.005 1.00 88.94 84 PHE A C 1
ATOM 702 O O . PHE A 1 84 ? -0.930 -5.775 -0.612 1.00 88.94 84 PHE A O 1
ATOM 709 N N . TRP A 1 85 ? -0.308 -7.729 -1.533 1.00 91.81 85 TRP A N 1
ATOM 710 C CA . TRP A 1 85 ? -1.676 -8.204 -1.755 1.00 91.81 85 TRP A CA 1
ATOM 711 C C . TRP A 1 85 ? -2.449 -8.428 -0.455 1.00 91.81 85 TRP A C 1
ATOM 713 O O . TRP A 1 85 ? -3.629 -8.086 -0.379 1.00 91.81 85 TRP A O 1
ATOM 723 N N . PHE A 1 86 ? -1.789 -8.929 0.591 1.00 93.62 86 PHE A N 1
ATOM 724 C CA . PHE A 1 86 ? -2.377 -9.075 1.921 1.00 93.62 86 PHE A CA 1
ATOM 725 C C . PHE A 1 86 ? -2.852 -7.729 2.477 1.00 93.62 86 PHE A C 1
ATOM 727 O O . PHE A 1 86 ? -3.998 -7.605 2.910 1.00 93.62 86 PHE A O 1
ATOM 734 N N . VAL A 1 87 ? -2.004 -6.698 2.413 1.00 94.38 87 VAL A N 1
ATOM 735 C CA . VAL A 1 87 ? -2.342 -5.348 2.884 1.00 94.38 87 VAL A CA 1
ATOM 736 C C . VAL A 1 87 ? -3.535 -4.773 2.120 1.00 94.38 87 VAL A C 1
ATOM 738 O O . VAL A 1 87 ? -4.456 -4.226 2.733 1.00 94.38 87 VAL A O 1
ATOM 741 N N . ILE A 1 88 ? -3.557 -4.930 0.794 1.00 93.38 88 ILE A N 1
ATOM 742 C CA . ILE A 1 88 ? -4.700 -4.517 -0.030 1.00 93.38 88 ILE A CA 1
ATOM 743 C C . ILE A 1 88 ? -5.968 -5.269 0.385 1.00 93.38 88 ILE A C 1
ATOM 745 O O . ILE A 1 88 ? -7.017 -4.643 0.531 1.00 93.38 88 ILE A O 1
ATOM 749 N N . GLY A 1 89 ? -5.878 -6.579 0.621 1.00 93.31 89 GLY A N 1
ATOM 750 C CA . GLY A 1 89 ? -6.994 -7.403 1.085 1.00 93.31 89 GLY A CA 1
ATOM 751 C C . GLY A 1 89 ? -7.576 -6.923 2.416 1.00 93.31 89 GLY A C 1
ATOM 752 O O . GLY A 1 89 ? -8.794 -6.779 2.536 1.00 93.31 89 GLY A O 1
ATOM 753 N N . VAL A 1 90 ? -6.724 -6.583 3.389 1.00 93.19 90 VAL A N 1
ATOM 754 C CA . VAL A 1 90 ? -7.165 -6.003 4.670 1.00 93.19 90 VAL A CA 1
ATOM 755 C C . VAL A 1 90 ? -7.902 -4.682 4.445 1.00 93.19 90 VAL A C 1
ATOM 757 O O . VAL A 1 90 ? -9.003 -4.493 4.960 1.00 93.19 90 VAL A O 1
ATOM 760 N N . LEU A 1 91 ? -7.346 -3.776 3.636 1.00 93.00 91 LEU A N 1
ATOM 761 C CA . LEU A 1 91 ? -7.992 -2.494 3.342 1.00 93.00 91 LEU A CA 1
ATOM 762 C C . LEU A 1 91 ? -9.313 -2.656 2.579 1.00 93.00 91 LEU A C 1
ATOM 764 O O . LEU A 1 9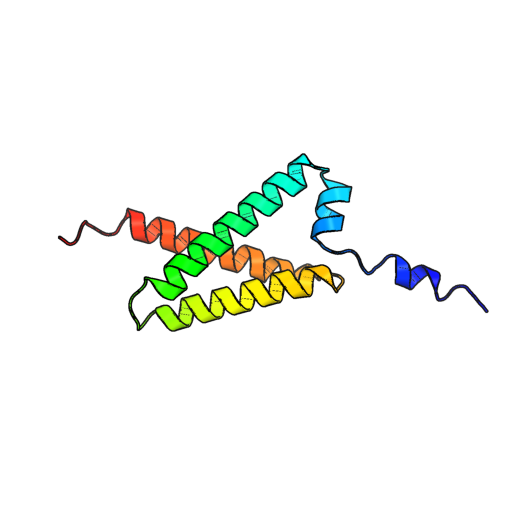1 ? -10.254 -1.893 2.810 1.00 93.00 91 LEU A O 1
ATOM 768 N N . ALA A 1 92 ? -9.401 -3.633 1.676 1.00 92.50 92 ALA A N 1
ATOM 769 C CA . ALA A 1 92 ? -10.629 -3.949 0.958 1.00 92.50 92 ALA A CA 1
ATOM 770 C C . ALA A 1 92 ? -11.723 -4.422 1.927 1.00 92.50 92 ALA A C 1
ATOM 772 O O . ALA A 1 92 ? -12.845 -3.918 1.863 1.00 92.50 92 ALA A O 1
ATOM 773 N N . ASN A 1 93 ? -11.380 -5.308 2.865 1.00 91.25 93 ASN A N 1
ATOM 774 C CA . ASN A 1 93 ? -12.290 -5.772 3.910 1.00 91.25 93 ASN A CA 1
ATOM 775 C C . ASN A 1 93 ? -12.789 -4.617 4.797 1.00 91.25 93 ASN A C 1
ATOM 777 O O . ASN A 1 93 ? -13.992 -4.472 5.004 1.00 91.25 93 ASN A O 1
ATOM 781 N N . GLU A 1 94 ? -11.898 -3.728 5.243 1.00 87.44 94 GLU A N 1
ATOM 782 C CA . GLU A 1 94 ? -12.278 -2.550 6.040 1.00 87.44 94 GLU A CA 1
ATOM 783 C C . GLU A 1 94 ? -13.187 -1.577 5.276 1.00 87.44 94 GLU A C 1
ATOM 785 O O . GLU A 1 94 ? -14.160 -1.035 5.810 1.00 87.44 94 GLU A O 1
ATOM 790 N N . ASN A 1 95 ? -12.921 -1.366 3.986 1.00 85.00 95 ASN A N 1
ATOM 791 C CA . ASN A 1 95 ? -13.784 -0.554 3.131 1.00 85.00 95 ASN A CA 1
ATOM 792 C C . ASN A 1 95 ? -15.177 -1.178 2.942 1.00 85.00 95 ASN A C 1
ATOM 794 O O . ASN A 1 95 ? -16.160 -0.447 2.831 1.00 85.00 95 ASN A O 1
ATOM 798 N N . ILE A 1 96 ? -15.279 -2.507 2.894 1.00 83.88 96 ILE A N 1
ATOM 799 C CA . ILE A 1 96 ? -16.569 -3.202 2.844 1.00 83.88 96 ILE A CA 1
ATOM 800 C C . ILE A 1 96 ? -17.293 -3.036 4.183 1.00 83.88 96 ILE A C 1
ATOM 802 O O . ILE A 1 96 ? -18.438 -2.588 4.193 1.00 83.88 96 ILE A O 1
ATOM 806 N N . ASN A 1 97 ? -16.626 -3.299 5.307 1.00 79.12 97 ASN A N 1
ATOM 807 C CA . ASN A 1 97 ? -17.228 -3.212 6.640 1.00 79.12 97 ASN A CA 1
ATOM 808 C C . ASN A 1 97 ? -17.700 -1.791 6.975 1.00 79.12 97 ASN A C 1
ATOM 810 O O . ASN A 1 97 ? -18.819 -1.607 7.447 1.00 79.12 97 ASN A O 1
ATOM 814 N N . SER A 1 98 ? -16.905 -0.770 6.648 1.00 72.44 98 SER A N 1
ATOM 815 C CA . SER A 1 98 ? -17.292 0.636 6.845 1.00 72.44 98 SER A CA 1
ATOM 816 C C . SER A 1 98 ? -18.518 1.062 6.028 1.00 72.44 98 SER A C 1
ATOM 818 O O . SER A 1 98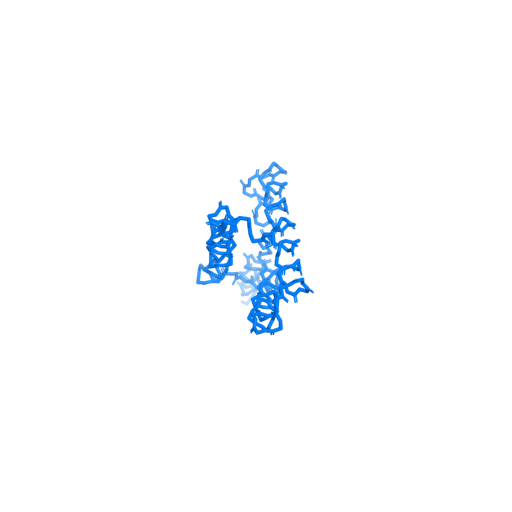 ? -19.286 1.900 6.492 1.00 72.44 98 SER A O 1
ATOM 820 N N . LYS A 1 99 ? -18.753 0.474 4.847 1.00 66.19 99 LYS A N 1
ATOM 821 C CA . LYS A 1 99 ? -19.964 0.732 4.045 1.00 66.19 99 LYS A CA 1
ATOM 822 C C . LYS A 1 99 ? -21.220 0.053 4.599 1.00 66.19 99 LYS A C 1
ATOM 824 O O . LYS A 1 99 ? -22.319 0.499 4.288 1.00 66.19 99 LYS A O 1
ATOM 829 N N . HIS A 1 100 ? -21.062 -1.007 5.393 1.00 58.44 100 HIS A N 1
ATOM 830 C CA . HIS A 1 100 ? -22.165 -1.795 5.954 1.00 58.44 100 HIS A CA 1
ATOM 831 C C . HIS A 1 100 ? -22.406 -1.523 7.447 1.00 58.44 100 HIS A C 1
ATOM 833 O O . HIS A 1 100 ? -23.360 -2.052 8.015 1.00 58.44 100 HIS A O 1
ATOM 839 N N . ALA A 1 101 ? -21.587 -0.686 8.090 1.00 54.41 101 ALA A N 1
ATOM 840 C CA . ALA A 1 101 ? -21.851 -0.218 9.441 1.00 54.41 101 ALA A CA 1
ATOM 841 C C . ALA A 1 101 ? -23.080 0.717 9.422 1.00 54.41 101 ALA A C 1
ATOM 843 O O . ALA A 1 101 ? -23.021 1.774 8.785 1.00 54.41 101 ALA A O 1
ATOM 844 N N . PRO A 1 102 ? -24.203 0.373 10.090 1.00 45.50 102 PRO A N 1
ATOM 845 C CA . PRO A 1 102 ? -25.301 1.315 10.237 1.00 45.50 102 PRO A CA 1
ATOM 846 C C . PRO A 1 102 ? -24.771 2.550 10.963 1.00 45.50 102 PRO A C 1
ATOM 848 O O . PRO A 1 102 ? -23.985 2.422 11.904 1.00 45.50 102 PRO A O 1
ATOM 851 N N . LEU A 1 103 ? -25.196 3.734 10.513 1.00 45.88 103 LEU A N 1
ATOM 852 C CA . LEU A 1 103 ? -24.926 5.019 11.155 1.00 45.88 103 LEU A CA 1
ATOM 853 C C . LEU A 1 103 ? -25.301 4.930 12.642 1.00 45.88 103 LEU A C 1
ATOM 855 O O . LEU A 1 103 ? -26.449 5.171 13.014 1.00 45.88 103 LEU A O 1
ATOM 859 N N . ARG A 1 104 ? -24.347 4.571 13.502 1.00 45.84 104 ARG A N 1
ATOM 860 C CA . ARG A 1 104 ? -24.474 4.758 14.944 1.00 45.84 104 ARG A CA 1
ATOM 861 C C . ARG A 1 104 ? -24.281 6.248 15.194 1.00 45.84 104 ARG A C 1
ATOM 863 O O . ARG A 1 104 ? -23.154 6.724 15.302 1.00 45.84 104 ARG A O 1
ATOM 870 N N . LYS A 1 105 ? -25.405 6.964 15.142 1.00 39.72 105 LYS A N 1
ATOM 871 C CA . LYS A 1 105 ? -25.583 8.249 15.819 1.00 39.72 105 LYS A CA 1
ATOM 872 C C . LYS A 1 105 ? -25.577 8.037 17.326 1.00 39.72 105 LYS A C 1
ATOM 874 O O . LYS A 1 105 ? -26.080 6.974 17.757 1.00 39.72 105 LYS A O 1
#

Radius of gyration: 17.97 Å; chains: 1; bounding box: 65×24×39 Å

Organism: NCBI:txid1805209

Secondary structure (DSSP, 8-state):
---SSTTTTTS---HHHHHHHHHHHHHHHHHHHHHHHHHHHHHHHHHHS-HHHHHHHHHHHHHHHHHHHHHHHS---HHHHHHHHHHHHHHHHHHHHHHHS----